Protein AF-A0A940SXX4-F1 (afdb_monomer_lite)

Foldseek 3Di:
DFDFDPVLVVVVVVCCVPPVVVVLCVLVVVLVVLVVQLVCLLCQQVVLVVCCVVVVDPDDPVSNVSSVVSSVVSVVCVVVSVVSVVVSVVVVVVVVVVSVVSRGD

pLDDT: mean 91.89, std 6.8, range [57.28, 97.75]

Sequence (105 aa):
MRKVNIFAVIGLFFFNLVVMLGAVITIYALLASAWIVAISFIASPALLVLAALSGLQAMSVVNLISSILLATLAFISFPLLTRVSALILTLSRQYIDFNKAMIYR

Organism: NCBI:txid2794353

Radius of gyration: 22.16 Å; chains: 1; bounding box: 36×24×69 Å

Secondary structure (DSSP, 8-state):
-PPB-HHHHHHHHHHIIIIIHHHHHHHHHHHHHHHHHHHHHHHHHHHHHHHHHTTSS---HHHHHHHHHHHHHHHHHHHHHHHHHHHHHHHHHHHHHHHHHHHB-

Structure (mmCIF, N/CA/C/O backbone):
data_AF-A0A940SXX4-F1
#
_entry.id   AF-A0A940SXX4-F1
#
loop_
_atom_site.group_PDB
_atom_site.id
_atom_site.type_symbol
_atom_site.label_atom_id
_atom_site.label_alt_id
_atom_site.label_comp_id
_atom_site.label_asym_id
_atom_site.label_entity_id
_atom_site.label_seq_id
_atom_site.pdbx_PDB_ins_code
_atom_site.Cartn_x
_atom_site.Cartn_y
_atom_site.Cartn_z
_atom_site.occupancy
_atom_site.B_iso_or_equiv
_atom_site.auth_seq_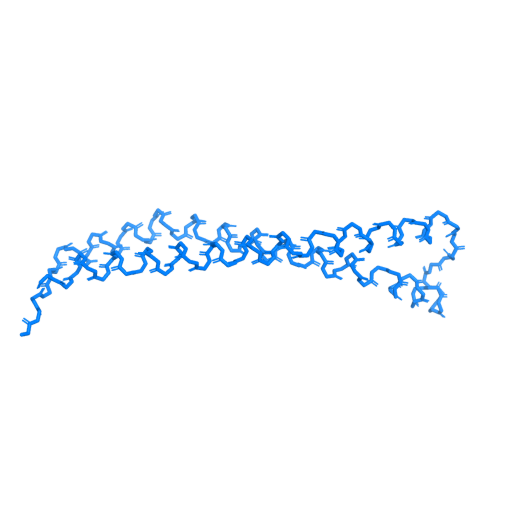id
_atom_site.auth_comp_id
_atom_site.auth_asym_id
_atom_site.auth_atom_id
_atom_site.pdbx_PDB_model_num
ATOM 1 N N . MET A 1 1 ? -7.795 -2.763 39.629 1.00 57.28 1 MET A N 1
ATOM 2 C CA . MET A 1 1 ? -8.290 -3.580 38.497 1.00 57.28 1 MET A CA 1
ATOM 3 C C . MET A 1 1 ? -9.278 -2.717 37.719 1.00 57.28 1 MET A C 1
ATOM 5 O O . MET A 1 1 ? -10.213 -2.234 38.347 1.00 57.28 1 MET A O 1
ATOM 9 N N . ARG A 1 2 ? -9.029 -2.413 36.432 1.00 61.88 2 ARG A N 1
ATOM 10 C CA . ARG A 1 2 ? -9.959 -1.601 35.612 1.00 61.88 2 ARG A CA 1
ATOM 11 C C . ARG A 1 2 ? -11.285 -2.347 35.457 1.00 61.88 2 ARG A C 1
ATOM 13 O O . ARG A 1 2 ? -11.264 -3.562 35.253 1.00 61.88 2 ARG A O 1
ATOM 20 N N . LYS A 1 3 ? -12.414 -1.649 35.593 1.00 78.00 3 LYS A N 1
ATOM 21 C CA . LYS A 1 3 ? -13.738 -2.270 35.484 1.00 78.00 3 LYS A CA 1
ATOM 22 C C . LYS A 1 3 ? -14.114 -2.329 34.004 1.00 78.00 3 LYS A C 1
ATOM 24 O O . LYS A 1 3 ? -14.054 -1.334 33.290 1.00 78.00 3 LYS A O 1
ATOM 29 N N . VAL A 1 4 ? -14.486 -3.515 33.536 1.00 82.88 4 VAL A N 1
ATOM 30 C CA . VAL A 1 4 ? -14.938 -3.707 32.154 1.00 82.88 4 VAL A CA 1
ATOM 31 C C . VAL A 1 4 ? -16.385 -3.239 32.038 1.00 82.88 4 VAL A C 1
ATOM 33 O O . VAL A 1 4 ? -17.251 -3.720 32.769 1.00 82.88 4 VAL A O 1
ATOM 36 N N . ASN A 1 5 ? -16.662 -2.325 31.108 1.00 85.56 5 ASN A N 1
ATOM 37 C CA . ASN A 1 5 ? -18.031 -1.937 30.780 1.00 85.56 5 ASN A CA 1
ATOM 38 C C . ASN A 1 5 ? -18.610 -2.883 29.714 1.00 85.56 5 ASN A C 1
ATOM 40 O O . ASN A 1 5 ? -18.383 -2.709 28.518 1.00 85.56 5 ASN A O 1
ATOM 44 N N . ILE A 1 6 ? -19.375 -3.883 30.155 1.00 86.50 6 ILE A N 1
ATOM 45 C CA . ILE A 1 6 ? -19.953 -4.931 29.295 1.00 86.50 6 ILE A CA 1
ATOM 46 C C . ILE A 1 6 ? -20.866 -4.343 28.204 1.00 86.50 6 ILE A C 1
ATOM 48 O O . ILE A 1 6 ? -20.826 -4.795 27.061 1.00 86.50 6 ILE A O 1
ATOM 52 N N . PHE A 1 7 ? -21.629 -3.288 28.510 1.00 87.50 7 PHE A N 1
ATOM 53 C CA . PHE A 1 7 ? -22.477 -2.618 27.518 1.00 87.50 7 PHE A CA 1
ATOM 54 C C . PHE A 1 7 ? -21.654 -1.923 26.430 1.00 87.50 7 PHE A C 1
ATOM 56 O O . PHE A 1 7 ? -22.018 -1.979 25.255 1.00 87.50 7 PHE A O 1
ATOM 63 N N . ALA A 1 8 ? -20.515 -1.324 26.800 1.00 86.25 8 ALA A N 1
ATOM 64 C CA . ALA A 1 8 ? -19.598 -0.733 25.831 1.00 86.25 8 ALA A CA 1
ATOM 65 C C . ALA A 1 8 ? -19.007 -1.803 24.906 1.00 86.25 8 ALA A C 1
ATOM 67 O O . ALA A 1 8 ? -18.962 -1.587 23.701 1.00 86.25 8 ALA A O 1
ATOM 68 N N . VAL A 1 9 ? -18.624 -2.971 25.438 1.00 88.50 9 VAL A N 1
ATOM 69 C CA . VAL A 1 9 ? -18.098 -4.091 24.635 1.00 88.50 9 VAL A CA 1
ATOM 70 C C . VAL A 1 9 ? -19.106 -4.535 23.575 1.00 88.50 9 VAL A C 1
ATOM 72 O O . VAL A 1 9 ? -18.750 -4.633 22.402 1.00 88.50 9 VAL A O 1
ATOM 75 N N . ILE A 1 10 ? -20.361 -4.765 23.969 1.00 90.25 10 ILE A N 1
ATOM 76 C CA . ILE A 1 10 ? -21.412 -5.222 23.050 1.00 90.25 10 ILE A CA 1
ATOM 77 C C . ILE A 1 10 ? -21.688 -4.157 21.981 1.00 90.25 10 ILE A C 1
ATOM 79 O O . ILE A 1 10 ? -21.695 -4.470 20.790 1.00 90.25 10 ILE A O 1
ATOM 83 N N . GLY A 1 11 ? -21.851 -2.891 22.382 1.00 88.50 11 GLY A N 1
ATOM 84 C CA . GLY A 1 11 ? -22.097 -1.791 21.446 1.00 88.50 11 GLY A CA 1
ATOM 85 C C . GLY A 1 11 ? -20.956 -1.599 20.443 1.00 88.50 11 GLY A C 1
ATOM 86 O O . GLY A 1 11 ? -21.195 -1.499 19.240 1.00 88.50 11 GLY A O 1
ATOM 87 N N . LEU A 1 12 ? -19.708 -1.626 20.919 1.00 89.88 12 LEU A N 1
ATOM 88 C CA . LEU A 1 12 ? -18.516 -1.533 20.074 1.00 89.88 12 LEU A CA 1
ATOM 89 C C . LEU A 1 12 ? -18.373 -2.719 19.126 1.00 89.88 12 LEU A C 1
ATOM 91 O O . LEU A 1 12 ? -17.919 -2.531 18.000 1.00 89.88 12 LEU A O 1
ATOM 95 N N . PHE A 1 13 ? -18.741 -3.925 19.554 1.00 90.19 13 PHE A N 1
ATOM 96 C CA . PHE A 1 13 ? -18.688 -5.106 18.700 1.00 90.19 13 PHE A CA 1
ATOM 97 C C . PHE A 1 13 ? -19.636 -4.969 17.504 1.00 90.19 13 PHE A C 1
ATOM 99 O O . PHE A 1 13 ? -19.195 -5.076 16.361 1.00 90.19 13 PHE A O 1
ATOM 106 N N . PHE A 1 14 ? -20.911 -4.647 17.750 1.00 89.81 14 PHE A N 1
ATOM 107 C CA . PHE A 1 14 ? -21.893 -4.480 16.676 1.00 89.81 14 PHE A CA 1
ATOM 108 C C . PHE A 1 14 ? -21.577 -3.286 15.773 1.00 89.81 14 PHE A C 1
ATOM 110 O O . PHE A 1 14 ? -21.663 -3.412 14.552 1.00 89.81 14 PHE A O 1
ATOM 117 N N . PHE A 1 15 ? -21.142 -2.155 16.339 1.00 89.75 15 PHE A N 1
ATOM 118 C CA . PHE A 1 15 ? -20.710 -1.005 15.542 1.00 89.75 15 PHE A CA 1
ATOM 119 C C . PHE A 1 15 ? -19.519 -1.354 14.640 1.00 89.75 15 PHE A C 1
ATOM 121 O O . PHE A 1 15 ? -19.507 -1.009 13.457 1.00 89.75 15 PHE A O 1
ATOM 128 N N . ASN A 1 16 ? -18.536 -2.087 15.176 1.00 91.06 16 ASN A N 1
ATOM 129 C CA . ASN A 1 16 ? -17.393 -2.529 14.390 1.00 91.06 16 ASN A CA 1
ATOM 130 C C . ASN A 1 16 ? -17.793 -3.471 13.260 1.00 91.06 16 ASN A C 1
ATOM 132 O O . ASN A 1 16 ? -17.313 -3.311 12.143 1.00 91.06 16 ASN A O 1
ATOM 136 N N . LEU A 1 17 ? -18.673 -4.427 13.547 1.00 88.38 17 LEU A N 1
ATOM 137 C CA . LEU A 1 17 ? -19.090 -5.450 12.597 1.00 88.38 17 LEU A CA 1
ATOM 138 C C . LEU A 1 17 ? -19.934 -4.869 11.456 1.00 88.38 17 LEU A C 1
ATOM 140 O O . LEU A 1 17 ? -19.725 -5.234 10.303 1.00 88.38 17 LEU A O 1
ATOM 144 N N . VAL A 1 18 ? -20.857 -3.954 11.765 1.00 86.62 18 VAL A N 1
ATOM 145 C CA . VAL A 1 18 ? -21.810 -3.413 10.783 1.00 86.62 18 VAL A CA 1
ATOM 146 C C . VAL A 1 18 ? -21.242 -2.217 10.023 1.00 86.62 18 VAL A C 1
ATOM 148 O O . VAL A 1 18 ? -21.429 -2.121 8.813 1.00 86.62 18 VAL A O 1
ATOM 151 N N . VAL A 1 19 ? -20.560 -1.298 10.711 1.00 83.69 19 VAL A N 1
ATOM 152 C CA . VAL A 1 19 ? -20.179 -0.002 10.129 1.00 83.69 19 VAL A CA 1
ATOM 153 C C . VAL A 1 19 ? -18.690 0.044 9.807 1.00 83.69 19 VAL A C 1
ATOM 155 O O . VAL A 1 19 ? -18.311 0.306 8.665 1.00 83.69 19 VAL A O 1
ATOM 158 N N . MET A 1 20 ? -17.822 -0.237 10.784 1.00 89.88 20 MET A N 1
ATOM 159 C CA . MET A 1 20 ? -16.382 -0.060 10.561 1.00 89.88 20 MET A CA 1
ATOM 160 C C . MET A 1 20 ? -15.758 -1.132 9.678 1.00 89.88 20 MET A C 1
ATOM 162 O O . MET A 1 20 ? -14.830 -0.811 8.944 1.00 89.88 20 MET A O 1
ATOM 166 N N . LEU A 1 21 ? -16.246 -2.374 9.700 1.00 90.19 21 LEU A N 1
ATOM 167 C CA . LEU A 1 21 ? -15.643 -3.462 8.931 1.00 90.19 21 LEU A CA 1
ATOM 168 C C . LEU A 1 21 ? -15.595 -3.128 7.434 1.00 90.19 21 LEU A C 1
ATOM 170 O O . LEU A 1 21 ? -14.542 -3.247 6.812 1.00 90.19 21 LEU A O 1
ATOM 174 N N . GLY A 1 22 ? -16.708 -2.643 6.873 1.00 90.94 22 GLY A N 1
ATOM 175 C CA . GLY A 1 22 ? -16.789 -2.267 5.460 1.00 90.94 22 GLY A CA 1
ATOM 176 C C . GLY A 1 22 ? -15.847 -1.116 5.102 1.00 90.94 22 GLY A C 1
ATOM 177 O O . GLY A 1 22 ? -15.109 -1.201 4.117 1.00 90.94 22 GLY A O 1
ATOM 178 N N . ALA A 1 23 ? -15.813 -0.068 5.930 1.00 91.25 23 ALA A N 1
ATOM 179 C CA . ALA A 1 23 ? -14.922 1.072 5.723 1.00 91.25 23 ALA A CA 1
ATOM 180 C C . ALA A 1 23 ? -13.443 0.660 5.801 1.00 91.25 23 ALA A C 1
ATOM 182 O O . ALA A 1 23 ? -12.653 1.000 4.921 1.00 91.25 23 ALA A O 1
ATOM 183 N N . VAL A 1 24 ? -13.077 -0.128 6.816 1.00 92.94 24 VAL A N 1
ATOM 184 C CA . VAL A 1 24 ? -11.711 -0.622 7.019 1.00 92.94 24 VAL A CA 1
ATOM 185 C C . VAL A 1 24 ? -11.283 -1.509 5.853 1.00 92.94 24 VAL A C 1
ATOM 187 O O . VAL A 1 24 ? -10.239 -1.251 5.259 1.00 92.94 24 VAL A O 1
ATOM 190 N N . ILE A 1 25 ? -12.094 -2.498 5.463 1.00 94.19 25 ILE A N 1
ATOM 191 C CA . ILE A 1 25 ? -11.785 -3.375 4.323 1.00 94.19 25 ILE A CA 1
ATOM 192 C C . ILE A 1 25 ? -11.568 -2.549 3.057 1.00 94.19 25 ILE A C 1
ATOM 194 O O . ILE A 1 25 ? -10.577 -2.757 2.363 1.00 94.19 25 ILE A O 1
ATOM 198 N N . THR A 1 26 ? -12.442 -1.579 2.785 1.00 95.38 26 THR A N 1
ATOM 199 C CA . THR A 1 26 ? -12.329 -0.719 1.600 1.00 95.38 26 THR A CA 1
ATOM 200 C C . THR A 1 26 ? -11.019 0.068 1.604 1.00 95.38 26 THR A C 1
ATOM 202 O O . THR A 1 26 ? -10.298 0.064 0.609 1.00 95.38 26 THR A O 1
ATOM 205 N N . ILE A 1 27 ? -10.664 0.697 2.729 1.00 95.88 27 ILE A N 1
ATOM 206 C CA . ILE A 1 27 ? -9.424 1.476 2.857 1.00 95.88 27 ILE A CA 1
ATOM 207 C C . ILE A 1 27 ? -8.193 0.588 2.638 1.00 95.88 27 ILE A C 1
ATOM 209 O O . ILE A 1 27 ? -7.301 0.952 1.869 1.00 95.88 27 ILE A O 1
ATOM 213 N N . TYR A 1 28 ? -8.140 -0.584 3.276 1.00 96.25 28 TYR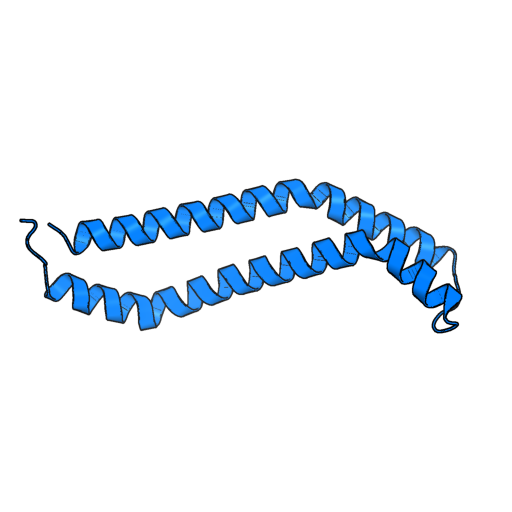 A N 1
ATOM 214 C CA . TYR A 1 28 ? -7.003 -1.496 3.137 1.00 96.25 28 TYR A CA 1
ATOM 215 C C . TYR A 1 28 ? -6.932 -2.143 1.747 1.00 96.25 28 TYR A C 1
ATOM 217 O O . TYR A 1 28 ? -5.832 -2.321 1.227 1.00 96.25 28 TYR A O 1
ATOM 225 N N . ALA A 1 29 ? -8.070 -2.433 1.110 1.00 97.50 29 ALA A N 1
ATOM 226 C CA . ALA A 1 29 ? -8.120 -2.935 -0.261 1.00 97.50 29 ALA A CA 1
ATOM 227 C C . ALA A 1 29 ? -7.610 -1.892 -1.264 1.00 97.50 29 ALA A C 1
ATOM 229 O O . ALA A 1 29 ? -6.789 -2.213 -2.125 1.00 97.50 29 ALA A O 1
ATOM 230 N N . LEU A 1 30 ? -8.028 -0.629 -1.117 1.00 97.50 30 LEU A N 1
ATOM 231 C CA . LEU A 1 30 ? -7.521 0.473 -1.934 1.00 97.50 30 LEU A CA 1
ATOM 232 C C . LEU A 1 30 ? -6.016 0.658 -1.733 1.00 97.50 30 LEU A C 1
ATOM 234 O O . LEU A 1 30 ? -5.276 0.739 -2.713 1.00 97.50 30 LEU A O 1
ATOM 238 N N . LEU A 1 31 ? -5.542 0.641 -0.485 1.00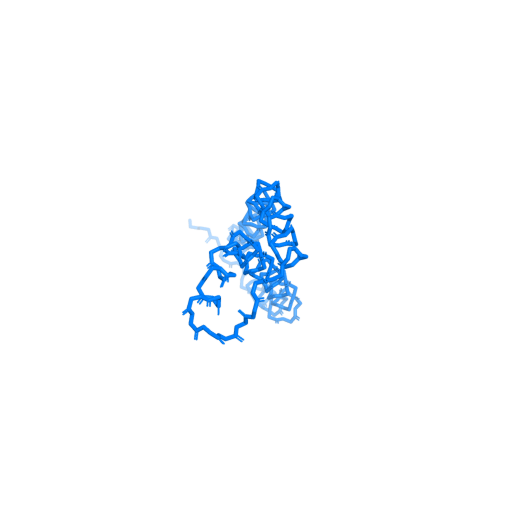 97.50 31 LEU A N 1
ATOM 239 C CA . LEU A 1 31 ? -4.114 0.742 -0.195 1.00 97.50 31 LEU A CA 1
ATOM 240 C C . LEU A 1 31 ? -3.318 -0.409 -0.831 1.00 97.50 31 LEU A C 1
ATOM 242 O O . LEU A 1 31 ? -2.285 -0.169 -1.454 1.00 97.50 31 LEU A O 1
ATOM 246 N N . ALA A 1 32 ? -3.810 -1.645 -0.716 1.00 97.38 32 ALA A N 1
ATOM 247 C CA . ALA A 1 32 ? -3.187 -2.813 -1.329 1.00 97.38 32 ALA A CA 1
ATOM 248 C C . ALA A 1 32 ? -3.149 -2.697 -2.861 1.00 97.38 32 ALA A C 1
ATOM 250 O O . ALA A 1 32 ? -2.102 -2.926 -3.464 1.00 97.38 32 ALA A O 1
ATOM 251 N N . SER A 1 33 ? -4.249 -2.273 -3.493 1.00 97.75 33 SER A N 1
ATOM 252 C CA . SER A 1 33 ? -4.290 -2.059 -4.945 1.00 97.75 33 SER A CA 1
ATOM 253 C C . SER A 1 33 ? -3.296 -0.987 -5.402 1.00 97.75 33 SER A C 1
ATOM 255 O O . SER A 1 33 ? -2.586 -1.193 -6.384 1.00 97.75 33 SER A O 1
ATOM 257 N N . ALA A 1 34 ? -3.162 0.111 -4.650 1.00 96.56 34 ALA A N 1
ATOM 258 C CA . ALA A 1 34 ? -2.212 1.175 -4.954 1.00 96.56 34 ALA A CA 1
ATOM 259 C C . ALA A 1 34 ? -0.759 0.676 -4.882 1.00 96.56 34 ALA A C 1
ATOM 261 O O . ALA A 1 34 ? 0.044 0.990 -5.760 1.00 96.56 34 ALA A O 1
ATOM 262 N N . TRP A 1 35 ? -0.432 -0.160 -3.891 1.00 97.50 35 TRP A N 1
ATOM 263 C CA . TRP A 1 35 ? 0.874 -0.820 -3.793 1.00 97.50 35 TRP A CA 1
ATOM 264 C C . TRP A 1 35 ? 1.149 -1.777 -4.949 1.00 97.50 35 TRP A C 1
ATOM 266 O O . TRP A 1 35 ? 2.233 -1.725 -5.529 1.00 97.50 35 TRP A O 1
ATOM 276 N N . ILE A 1 36 ? 0.175 -2.609 -5.320 1.00 97.25 36 ILE A N 1
ATOM 277 C CA . ILE A 1 36 ? 0.310 -3.537 -6.450 1.00 97.25 36 ILE A CA 1
ATOM 278 C C . ILE A 1 36 ? 0.577 -2.764 -7.745 1.00 97.25 36 ILE A C 1
ATOM 280 O O . ILE A 1 36 ? 1.499 -3.114 -8.485 1.00 97.25 36 ILE A O 1
ATOM 284 N N . VAL A 1 37 ? -0.177 -1.691 -8.000 1.00 96.44 37 VAL A N 1
ATOM 285 C CA . VAL A 1 37 ? 0.010 -0.838 -9.184 1.00 96.44 37 VAL A CA 1
ATOM 286 C C . VAL A 1 37 ? 1.387 -0.175 -9.169 1.00 96.44 37 VAL A C 1
ATOM 288 O O . VAL A 1 37 ? 2.105 -0.262 -10.163 1.00 96.44 37 VAL A O 1
ATOM 291 N N . ALA A 1 38 ? 1.797 0.423 -8.046 1.00 96.62 38 ALA A N 1
ATOM 292 C CA . ALA A 1 38 ? 3.098 1.081 -7.933 1.00 96.62 38 ALA A CA 1
ATOM 293 C C . ALA A 1 38 ? 4.260 0.109 -8.192 1.00 96.62 38 ALA A C 1
ATOM 295 O O . ALA A 1 38 ? 5.151 0.410 -8.984 1.00 96.62 38 ALA A O 1
ATOM 296 N N . ILE A 1 39 ? 4.231 -1.081 -7.585 1.00 96.44 39 ILE A N 1
ATOM 297 C CA . ILE A 1 39 ? 5.264 -2.108 -7.788 1.00 96.44 39 ILE A CA 1
ATOM 298 C C . ILE A 1 39 ? 5.265 -2.593 -9.242 1.00 96.44 39 ILE A C 1
ATOM 300 O O . ILE A 1 39 ? 6.330 -2.695 -9.850 1.00 96.44 39 ILE A O 1
ATOM 304 N N . SER A 1 40 ? 4.086 -2.835 -9.823 1.00 96.06 40 SER A N 1
ATOM 305 C CA . SER A 1 40 ? 3.958 -3.266 -11.222 1.00 96.06 40 SER A CA 1
ATOM 306 C C . SER A 1 40 ? 4.519 -2.224 -12.190 1.00 96.06 40 SER A C 1
ATOM 308 O O . SER A 1 40 ? 5.180 -2.567 -13.167 1.00 96.06 40 SER A O 1
ATOM 310 N N . PHE A 1 41 ? 4.300 -0.940 -11.907 1.00 96.81 41 PHE A N 1
ATOM 311 C CA . PHE A 1 41 ? 4.815 0.155 -12.722 1.00 96.81 41 PHE A CA 1
ATOM 312 C C . PHE A 1 41 ? 6.328 0.319 -12.577 1.00 96.81 41 PHE A C 1
ATOM 314 O O . PHE A 1 41 ? 7.005 0.493 -13.586 1.00 96.81 41 PHE A O 1
ATOM 321 N N . ILE A 1 42 ? 6.880 0.183 -11.366 1.00 96.25 42 ILE A N 1
ATOM 322 C CA . ILE A 1 42 ? 8.338 0.155 -11.150 1.00 96.25 42 ILE A CA 1
ATOM 323 C C . ILE A 1 42 ? 8.972 -1.020 -11.909 1.00 96.25 42 ILE A C 1
ATOM 325 O O . ILE A 1 42 ? 10.025 -0.862 -12.521 1.00 96.25 42 ILE A O 1
ATOM 329 N N . ALA A 1 43 ? 8.320 -2.185 -11.910 1.00 96.00 43 ALA A N 1
ATOM 330 C CA . ALA A 1 43 ? 8.786 -3.376 -12.615 1.00 96.00 43 ALA A CA 1
ATOM 331 C C . ALA A 1 43 ? 8.570 -3.322 -14.141 1.00 96.00 43 ALA A C 1
ATOM 333 O O . ALA A 1 43 ? 9.138 -4.143 -14.861 1.00 96.00 43 ALA A O 1
ATOM 334 N N . SER A 1 44 ? 7.782 -2.368 -14.650 1.00 95.19 44 SER A N 1
ATOM 335 C CA . SER A 1 44 ? 7.371 -2.285 -16.060 1.00 95.19 44 SER A CA 1
ATOM 336 C C . SER A 1 44 ? 8.532 -2.354 -17.069 1.00 95.19 44 SER A C 1
ATOM 338 O O . SER A 1 44 ? 8.442 -3.151 -18.004 1.00 95.19 44 SER A O 1
ATOM 340 N N . PRO A 1 45 ? 9.664 -1.639 -16.891 1.00 93.19 45 PRO A N 1
ATOM 341 C CA . PRO A 1 45 ? 10.793 -1.731 -17.819 1.00 93.19 45 PRO A CA 1
ATOM 342 C C . PRO A 1 45 ? 11.402 -3.138 -17.870 1.00 93.19 45 PRO A C 1
ATOM 344 O O . PRO A 1 45 ? 11.733 -3.633 -18.945 1.00 93.19 45 PRO A O 1
ATOM 347 N N . ALA A 1 46 ? 11.510 -3.812 -16.720 1.00 94.19 46 ALA A N 1
ATOM 348 C CA . ALA A 1 46 ? 12.013 -5.182 -16.653 1.00 94.19 46 ALA A CA 1
ATOM 349 C C . ALA A 1 46 ? 11.035 -6.171 -17.306 1.00 94.19 46 ALA A C 1
ATOM 351 O O . ALA A 1 46 ? 11.454 -7.044 -18.065 1.00 94.19 46 ALA A O 1
ATOM 352 N N . LEU A 1 47 ? 9.729 -5.997 -17.071 1.00 93.25 47 LEU A N 1
ATOM 353 C CA . LEU A 1 47 ? 8.682 -6.802 -17.704 1.00 93.25 47 LEU A CA 1
ATOM 354 C C . LEU A 1 47 ? 8.693 -6.652 -19.229 1.00 93.25 47 LEU A C 1
ATOM 356 O O . LEU A 1 47 ? 8.556 -7.650 -19.933 1.00 93.25 47 LEU A O 1
ATOM 360 N N . LEU A 1 48 ? 8.918 -5.440 -19.743 1.00 94.12 48 LEU A N 1
ATOM 361 C CA . LEU A 1 48 ? 9.030 -5.195 -21.180 1.00 94.12 48 LEU A CA 1
ATOM 362 C C . LEU A 1 48 ? 10.216 -5.954 -21.797 1.00 94.12 48 LEU A C 1
ATOM 364 O O . LEU A 1 48 ? 10.064 -6.570 -22.850 1.00 94.12 48 LEU A O 1
ATOM 368 N N . VAL A 1 49 ? 11.382 -5.942 -21.141 1.00 92.81 49 VAL A N 1
ATOM 369 C CA . VAL A 1 49 ? 12.568 -6.685 -21.605 1.00 92.81 49 VAL A CA 1
ATOM 370 C C . VAL A 1 49 ? 12.301 -8.191 -21.612 1.00 92.81 49 VAL A C 1
ATOM 372 O O . VAL A 1 49 ? 12.606 -8.866 -22.593 1.00 92.81 49 VAL A O 1
ATOM 375 N N . LEU A 1 50 ? 11.684 -8.727 -20.557 1.00 93.69 50 LEU A N 1
ATOM 376 C CA . LEU A 1 50 ? 11.335 -10.150 -20.487 1.00 93.69 50 LEU A CA 1
ATOM 377 C C . LEU A 1 50 ? 10.315 -10.552 -21.565 1.00 93.69 50 LEU A C 1
ATOM 379 O O . LEU A 1 50 ? 10.464 -11.602 -22.194 1.00 93.69 50 LEU A O 1
ATOM 383 N N . ALA A 1 51 ? 9.307 -9.715 -21.819 1.00 93.00 51 ALA A N 1
ATOM 384 C CA . ALA A 1 51 ? 8.311 -9.943 -22.867 1.00 93.00 51 ALA A CA 1
ATOM 385 C C . ALA A 1 51 ? 8.933 -9.922 -24.274 1.00 93.00 51 ALA A C 1
ATOM 387 O O . ALA A 1 51 ? 8.544 -10.708 -25.138 1.00 93.00 51 ALA A O 1
ATOM 388 N N . ALA A 1 52 ? 9.936 -9.068 -24.486 1.00 91.94 52 ALA A N 1
ATOM 389 C CA . ALA A 1 52 ? 10.692 -9.014 -25.730 1.00 91.94 52 ALA A CA 1
ATOM 390 C C . ALA A 1 52 ? 11.560 -10.261 -25.947 1.00 91.94 52 ALA A C 1
ATOM 392 O O . ALA A 1 52 ? 11.529 -10.854 -27.023 1.00 91.94 52 ALA A O 1
ATOM 393 N N . LEU A 1 53 ? 12.307 -10.688 -24.922 1.00 93.31 53 LEU A N 1
ATOM 394 C CA . LEU A 1 53 ? 13.199 -11.854 -25.003 1.00 93.31 53 LEU A CA 1
ATOM 395 C C . LEU A 1 53 ? 12.442 -13.176 -25.174 1.00 93.31 53 LEU A C 1
ATOM 397 O O . LEU A 1 53 ? 12.935 -14.092 -25.824 1.00 93.31 53 LEU A O 1
ATOM 401 N N . SER A 1 54 ? 11.244 -13.275 -24.600 1.00 93.69 54 SER A N 1
ATOM 402 C CA . SER A 1 54 ? 10.374 -14.451 -24.731 1.00 93.69 54 SER A CA 1
ATOM 403 C C . SER A 1 54 ? 9.604 -14.504 -26.055 1.00 93.69 54 SER A C 1
ATOM 405 O O . SER A 1 54 ? 8.908 -15.483 -26.313 1.00 93.69 54 SER A O 1
ATOM 407 N N . GLY A 1 55 ?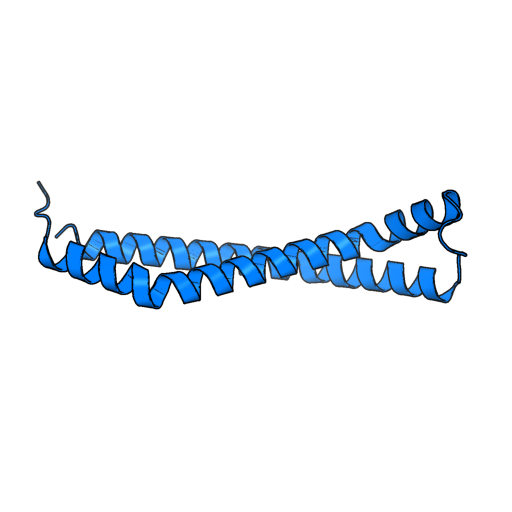 9.700 -13.465 -26.891 1.00 90.81 55 GLY A N 1
ATOM 408 C CA . GLY A 1 55 ? 8.941 -13.359 -28.136 1.00 90.81 55 GLY A CA 1
ATOM 409 C C . GLY A 1 55 ? 7.441 -13.112 -27.942 1.00 90.81 55 GLY A C 1
ATOM 410 O O . GLY A 1 55 ? 6.703 -13.137 -28.924 1.00 90.81 55 GLY A O 1
ATOM 411 N N . LEU A 1 56 ? 6.977 -12.850 -26.710 1.00 89.81 56 LEU A N 1
ATOM 412 C CA . LEU A 1 56 ? 5.570 -12.543 -26.426 1.00 89.81 56 LEU A CA 1
ATOM 413 C C . LEU A 1 56 ? 5.133 -11.197 -27.016 1.00 89.81 56 LEU A C 1
ATOM 415 O O . LEU A 1 56 ? 3.960 -11.019 -27.342 1.00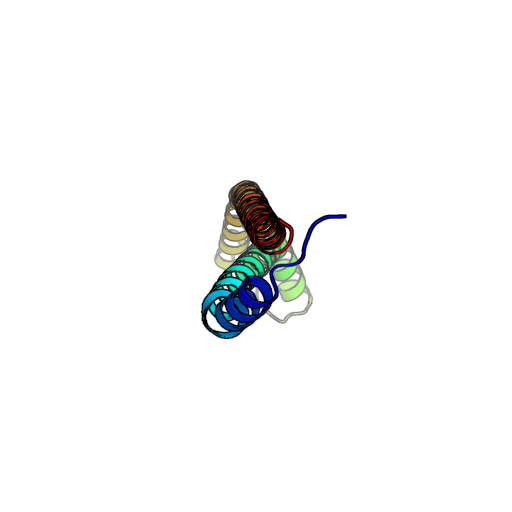 89.81 56 LEU A O 1
ATOM 419 N N . GLN A 1 57 ? 6.054 -10.238 -27.124 1.00 86.12 57 GLN A N 1
ATOM 420 C CA . GLN A 1 57 ? 5.737 -8.891 -27.585 1.00 86.12 57 GLN A CA 1
ATOM 421 C C . GLN A 1 57 ? 6.897 -8.272 -28.365 1.00 86.12 57 GLN A C 1
ATOM 423 O O . GLN A 1 57 ? 8.052 -8.337 -27.951 1.00 86.12 57 GLN A O 1
ATOM 428 N N . ALA A 1 58 ? 6.584 -7.602 -29.477 1.00 83.81 58 ALA A N 1
ATOM 429 C CA . ALA A 1 58 ? 7.570 -6.821 -30.218 1.00 83.81 58 ALA A CA 1
ATOM 430 C C . ALA A 1 58 ? 7.963 -5.551 -29.442 1.00 83.81 58 ALA A C 1
ATOM 432 O O . ALA A 1 58 ? 7.101 -4.807 -28.955 1.00 83.81 58 ALA A O 1
ATOM 433 N N . MET A 1 59 ? 9.266 -5.263 -29.362 1.00 83.69 59 MET A N 1
ATOM 434 C CA . MET A 1 59 ? 9.737 -3.995 -28.806 1.00 83.69 59 MET A CA 1
ATOM 435 C C . MET A 1 59 ? 9.420 -2.852 -29.763 1.00 83.69 59 MET A C 1
ATOM 437 O O . MET A 1 59 ? 9.998 -2.745 -30.841 1.00 83.69 59 MET A O 1
ATOM 441 N N . SER A 1 60 ? 8.521 -1.969 -29.337 1.00 90.75 60 SER A N 1
ATOM 442 C CA . SER A 1 60 ? 8.295 -0.680 -29.980 1.00 90.75 60 SER A CA 1
ATOM 443 C C . SER A 1 60 ? 8.898 0.433 -29.128 1.00 90.75 60 SER A C 1
ATOM 445 O O . SER A 1 60 ? 8.939 0.349 -27.897 1.00 90.75 60 SER A O 1
ATOM 447 N N . VAL A 1 61 ? 9.331 1.511 -29.784 1.00 90.94 61 VAL A N 1
ATOM 448 C CA . VAL A 1 61 ? 9.842 2.712 -29.104 1.00 90.94 61 VAL A CA 1
ATOM 449 C C . VAL A 1 61 ? 8.781 3.303 -28.168 1.00 90.94 61 VAL A C 1
ATOM 451 O O . VAL A 1 61 ? 9.105 3.748 -27.071 1.00 90.94 61 VAL A O 1
ATOM 454 N N . VAL A 1 62 ? 7.504 3.234 -28.559 1.00 92.62 62 VAL A N 1
ATOM 455 C CA . VAL A 1 62 ? 6.377 3.691 -27.733 1.00 92.62 62 VAL A CA 1
ATOM 456 C C . VAL A 1 62 ? 6.287 2.885 -26.435 1.00 92.62 62 VAL A C 1
ATOM 458 O O . VAL A 1 62 ? 6.238 3.482 -25.365 1.00 92.62 62 VAL A O 1
ATOM 461 N N . ASN A 1 63 ? 6.355 1.549 -26.501 1.00 91.69 63 ASN A N 1
ATOM 462 C CA . ASN A 1 63 ? 6.298 0.691 -25.311 1.00 91.69 63 ASN A CA 1
ATOM 463 C C . ASN A 1 63 ? 7.476 0.960 -24.365 1.00 91.69 63 ASN A C 1
ATOM 465 O O . ASN A 1 63 ? 7.295 0.995 -23.148 1.00 91.69 63 ASN A O 1
ATOM 469 N N . LEU A 1 64 ? 8.669 1.204 -24.920 1.00 93.31 64 LEU A N 1
ATOM 470 C CA . LEU A 1 64 ? 9.851 1.557 -24.138 1.00 93.31 64 LEU A CA 1
ATOM 471 C C . LEU A 1 64 ? 9.649 2.880 -23.389 1.00 93.31 64 LEU A C 1
ATOM 473 O O . LEU A 1 64 ?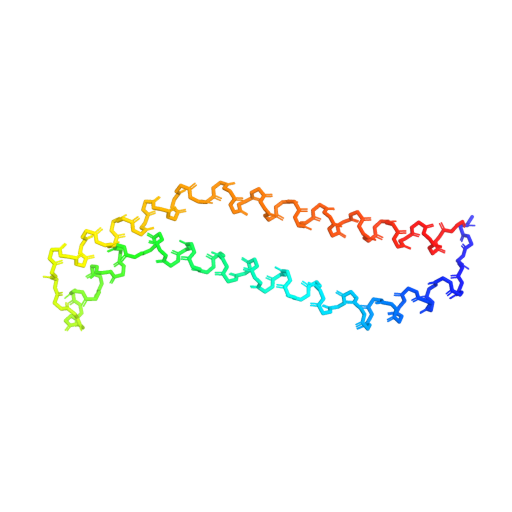 9.804 2.913 -22.168 1.00 93.31 64 LEU A O 1
ATOM 477 N N . ILE A 1 65 ? 9.233 3.939 -24.090 1.00 95.31 65 ILE A N 1
ATOM 478 C CA . ILE A 1 65 ? 8.979 5.255 -23.486 1.00 95.31 65 ILE A CA 1
ATOM 479 C C . ILE A 1 65 ? 7.885 5.155 -22.417 1.00 95.31 65 ILE A C 1
ATOM 481 O O . ILE A 1 65 ? 8.072 5.647 -21.304 1.00 95.31 65 ILE A O 1
ATOM 485 N N . SER A 1 66 ? 6.772 4.477 -22.710 1.00 94.06 66 SER A N 1
ATOM 486 C CA . SER A 1 66 ? 5.685 4.277 -21.747 1.00 94.06 66 SER A CA 1
ATOM 487 C C . SER A 1 66 ? 6.145 3.513 -20.505 1.00 94.06 66 SER A C 1
ATOM 489 O O . SER A 1 66 ? 5.795 3.910 -19.396 1.00 94.06 66 SER A O 1
ATOM 491 N N . SER A 1 67 ? 6.958 2.460 -20.654 1.00 94.56 67 SER A N 1
ATOM 492 C CA . SER A 1 67 ? 7.465 1.685 -19.511 1.00 94.56 67 SER A CA 1
ATOM 493 C C . SER A 1 67 ? 8.354 2.521 -18.587 1.00 94.56 67 SER A C 1
ATOM 495 O O . SER A 1 67 ? 8.204 2.457 -17.366 1.00 94.56 67 SER A O 1
ATOM 497 N N . ILE A 1 68 ? 9.217 3.367 -19.162 1.00 95.50 68 ILE A N 1
ATOM 498 C CA . ILE A 1 68 ? 10.085 4.278 -18.411 1.00 95.50 68 ILE A CA 1
ATOM 499 C C . ILE A 1 68 ? 9.240 5.333 -17.693 1.00 95.50 68 ILE A C 1
ATOM 501 O O . ILE A 1 68 ? 9.416 5.533 -16.495 1.00 95.50 68 ILE A O 1
ATOM 505 N N . LEU A 1 69 ? 8.282 5.959 -18.387 1.00 96.56 69 LEU A N 1
ATOM 506 C CA . LEU A 1 69 ? 7.396 6.961 -17.787 1.00 96.56 69 LEU A CA 1
ATOM 507 C C . LEU A 1 69 ? 6.590 6.387 -16.616 1.00 96.56 69 LEU A C 1
ATOM 509 O O . LEU A 1 69 ? 6.524 7.015 -15.559 1.00 96.56 69 LEU A O 1
ATOM 513 N N . LEU A 1 70 ? 6.014 5.191 -16.775 1.00 95.81 70 LEU A N 1
ATOM 514 C CA . LEU A 1 70 ? 5.284 4.507 -15.704 1.00 95.81 70 LEU A CA 1
ATOM 515 C C . LEU A 1 70 ? 6.191 4.223 -14.502 1.00 95.81 70 LEU A C 1
ATOM 517 O O . LEU A 1 70 ? 5.803 4.510 -13.369 1.00 95.81 70 LEU A O 1
ATOM 521 N N . ALA A 1 71 ? 7.409 3.729 -14.738 1.00 96.94 71 ALA A N 1
ATOM 522 C CA . ALA A 1 71 ? 8.375 3.473 -13.674 1.00 96.94 71 ALA A CA 1
ATOM 523 C C . ALA A 1 71 ? 8.774 4.753 -12.932 1.00 96.94 71 ALA A C 1
ATOM 525 O O . ALA A 1 71 ? 8.801 4.767 -11.701 1.00 96.94 71 ALA A O 1
ATOM 526 N N . THR A 1 72 ? 9.028 5.848 -13.654 1.00 96.44 72 THR A N 1
ATOM 527 C CA . THR A 1 72 ? 9.357 7.146 -13.054 1.00 96.44 72 THR A CA 1
ATOM 528 C C . THR A 1 72 ? 8.196 7.693 -12.225 1.00 96.44 72 THR A C 1
ATOM 530 O O . THR A 1 72 ? 8.407 8.108 -11.085 1.00 96.44 72 THR A O 1
ATOM 533 N N . LEU A 1 73 ? 6.966 7.654 -12.749 1.00 95.62 73 LEU A N 1
ATOM 534 C CA . LEU A 1 73 ? 5.775 8.085 -12.012 1.00 95.62 73 LEU A CA 1
ATOM 535 C C . LEU A 1 73 ? 5.586 7.272 -10.730 1.00 95.62 73 LEU A C 1
ATOM 537 O O . LEU A 1 73 ? 5.354 7.841 -9.662 1.00 95.62 73 LEU A O 1
ATOM 541 N N . ALA A 1 74 ? 5.742 5.953 -10.815 1.00 95.19 74 ALA A N 1
ATOM 542 C CA . ALA A 1 74 ? 5.614 5.084 -9.659 1.00 95.19 74 ALA A CA 1
ATOM 543 C C . ALA A 1 74 ? 6.707 5.347 -8.616 1.00 95.19 74 ALA A C 1
ATOM 545 O O . ALA A 1 74 ? 6.395 5.464 -7.430 1.00 95.19 74 ALA A O 1
ATOM 546 N N . PHE A 1 75 ? 7.953 5.552 -9.049 1.00 95.50 75 PHE A N 1
ATOM 547 C CA . PHE A 1 75 ? 9.064 5.908 -8.168 1.00 95.50 75 PHE A CA 1
ATOM 548 C C . PHE A 1 75 ? 8.818 7.230 -7.422 1.00 95.50 75 PHE A C 1
ATOM 550 O O . PHE A 1 75 ? 9.002 7.297 -6.208 1.00 95.50 75 PHE A O 1
ATOM 557 N N . ILE A 1 76 ? 8.322 8.263 -8.114 1.00 96.06 76 ILE A N 1
ATOM 558 C CA . ILE A 1 76 ? 7.971 9.556 -7.500 1.00 96.06 76 ILE A CA 1
ATOM 559 C C . ILE A 1 76 ? 6.775 9.416 -6.545 1.00 96.06 76 ILE A C 1
ATOM 561 O O . ILE A 1 76 ? 6.729 10.075 -5.505 1.00 96.06 76 ILE A O 1
ATOM 565 N N . SER A 1 77 ? 5.811 8.550 -6.867 1.00 94.25 77 SER A N 1
ATOM 566 C CA . SER A 1 77 ? 4.630 8.308 -6.027 1.00 94.25 77 SER A CA 1
ATOM 567 C C . SER A 1 77 ? 4.918 7.446 -4.788 1.00 94.25 77 SER A C 1
ATOM 569 O O . SER A 1 77 ? 4.181 7.513 -3.804 1.00 94.25 77 SER A O 1
ATOM 571 N N . PHE A 1 78 ? 6.010 6.677 -4.789 1.00 95.06 78 PHE A N 1
ATOM 572 C CA . PHE A 1 78 ? 6.406 5.785 -3.699 1.00 95.06 78 PHE A CA 1
ATOM 573 C C . PHE A 1 78 ? 6.474 6.466 -2.313 1.00 95.06 78 PHE A C 1
ATOM 575 O O . PHE A 1 78 ? 5.859 5.954 -1.373 1.00 95.06 78 PHE A O 1
ATOM 582 N N . PRO A 1 79 ? 7.140 7.629 -2.125 1.00 95.75 79 PRO A N 1
ATOM 583 C CA . PRO A 1 79 ? 7.149 8.329 -0.836 1.00 95.75 79 PRO A CA 1
ATOM 584 C C . PRO A 1 79 ? 5.767 8.830 -0.398 1.00 95.75 79 PRO A C 1
ATOM 586 O O . PRO A 1 79 ? 5.496 8.928 0.798 1.00 95.75 79 PRO A O 1
ATOM 589 N N . LEU A 1 80 ? 4.876 9.154 -1.338 1.00 96.00 80 LEU A N 1
ATOM 590 C CA . LEU A 1 80 ? 3.500 9.509 -0.999 1.00 96.00 80 LEU A CA 1
ATOM 591 C C . LEU A 1 80 ? 2.750 8.275 -0.485 1.00 96.00 80 LEU A C 1
ATOM 593 O O . LEU A 1 80 ? 2.090 8.341 0.551 1.00 96.00 80 LEU A O 1
ATOM 597 N N . LEU A 1 81 ? 2.907 7.138 -1.163 1.00 96.56 81 LEU A N 1
ATOM 598 C CA . LEU A 1 81 ? 2.246 5.889 -0.806 1.00 96.56 81 LEU A CA 1
ATOM 599 C C . LEU A 1 81 ? 2.689 5.362 0.569 1.00 96.56 81 LEU A C 1
ATOM 601 O O . LEU A 1 81 ? 1.856 4.895 1.351 1.00 96.56 81 LEU A O 1
ATOM 605 N N . THR A 1 82 ? 3.969 5.506 0.925 1.00 97.06 82 THR A N 1
ATOM 606 C CA . THR A 1 82 ? 4.464 5.157 2.270 1.00 97.06 82 THR A CA 1
ATOM 607 C C . THR A 1 82 ? 3.895 6.072 3.354 1.00 97.06 82 THR A C 1
ATOM 609 O O . THR A 1 82 ? 3.479 5.578 4.404 1.00 97.06 82 THR A O 1
ATOM 612 N N . ARG A 1 83 ? 3.792 7.385 3.103 1.00 97.56 83 ARG A N 1
ATOM 613 C CA . ARG A 1 83 ? 3.156 8.335 4.038 1.00 97.56 83 ARG A CA 1
ATOM 614 C C . ARG A 1 83 ? 1.679 8.023 4.253 1.00 97.56 83 ARG A C 1
ATOM 616 O O . ARG A 1 83 ? 1.230 7.992 5.396 1.00 97.56 83 ARG A O 1
ATOM 623 N N . VAL A 1 84 ? 0.941 7.747 3.178 1.00 97.06 84 VAL A N 1
ATOM 624 C CA . VAL A 1 84 ? -0.475 7.355 3.255 1.00 97.06 84 VAL A CA 1
ATOM 625 C C . VAL A 1 84 ? -0.628 6.041 4.025 1.00 97.06 84 VAL A C 1
ATOM 627 O O . VAL A 1 84 ? -1.475 5.950 4.911 1.00 97.06 84 VAL A O 1
ATOM 630 N N . SER A 1 85 ? 0.244 5.059 3.774 1.00 97.56 85 SER A N 1
ATOM 631 C CA . SER A 1 85 ? 0.262 3.794 4.525 1.00 97.56 85 SER A CA 1
ATOM 632 C C . SER A 1 85 ? 0.471 4.029 6.025 1.00 97.56 85 SER A C 1
ATOM 634 O O . SER A 1 85 ? -0.267 3.497 6.854 1.00 97.56 85 SER A O 1
ATOM 636 N N . ALA A 1 86 ? 1.449 4.865 6.389 1.00 97.44 86 ALA A N 1
ATOM 637 C CA . ALA A 1 86 ? 1.741 5.198 7.781 1.00 97.44 86 ALA A CA 1
ATOM 638 C C . ALA A 1 86 ? 0.583 5.949 8.459 1.00 97.44 86 ALA A C 1
ATOM 640 O O . ALA A 1 86 ? 0.266 5.675 9.620 1.00 97.44 86 ALA A O 1
ATOM 641 N N . LEU A 1 87 ? -0.080 6.857 7.737 1.00 97.56 87 LEU A N 1
ATOM 642 C CA . LEU A 1 87 ? -1.263 7.562 8.224 1.00 97.56 87 LEU A CA 1
ATOM 643 C C . LEU A 1 87 ? -2.409 6.585 8.518 1.00 97.56 87 LEU A C 1
ATOM 645 O O . LEU A 1 87 ? -2.960 6.614 9.616 1.00 97.56 87 LEU A O 1
ATOM 649 N N . ILE A 1 88 ? -2.721 5.679 7.584 1.00 96.56 88 ILE A N 1
ATOM 650 C CA . ILE A 1 88 ? -3.778 4.665 7.755 1.00 96.56 88 ILE A CA 1
ATOM 651 C C . ILE A 1 88 ? -3.485 3.771 8.966 1.00 96.56 88 ILE A C 1
ATOM 653 O O . ILE A 1 88 ? -4.375 3.521 9.784 1.00 96.56 88 ILE A O 1
ATOM 657 N N . LEU A 1 89 ? -2.233 3.334 9.133 1.00 96.06 89 LEU A N 1
ATOM 658 C CA . LEU A 1 89 ? -1.814 2.548 10.296 1.00 96.06 89 LEU A CA 1
ATOM 659 C C . LEU A 1 89 ? -1.947 3.337 11.604 1.00 96.06 89 LEU A C 1
ATOM 661 O O . LEU A 1 89 ? -2.392 2.789 12.613 1.00 96.06 89 LEU A O 1
ATOM 665 N N . THR A 1 90 ? -1.591 4.621 11.592 1.00 97.12 90 THR A N 1
ATOM 666 C CA . THR A 1 90 ? -1.699 5.501 12.763 1.00 97.12 90 THR A CA 1
ATOM 667 C C . THR A 1 90 ? -3.156 5.689 13.173 1.00 97.12 90 THR A C 1
ATOM 669 O O . THR A 1 90 ? -3.490 5.477 14.337 1.00 97.12 90 THR A O 1
ATOM 672 N N . LEU A 1 91 ? -4.038 5.993 12.217 1.00 94.81 91 LEU A N 1
ATOM 673 C CA . LEU A 1 91 ? -5.478 6.114 12.451 1.00 94.81 91 LEU A CA 1
ATOM 674 C C . LEU A 1 91 ? -6.079 4.798 12.961 1.00 94.81 91 LEU A C 1
ATOM 676 O O . LEU A 1 91 ? -6.867 4.801 13.904 1.00 94.81 91 LEU A O 1
ATOM 680 N N . SER A 1 92 ? -5.652 3.661 12.402 1.00 94.12 92 SER A N 1
ATOM 681 C CA . SER A 1 92 ? -6.103 2.336 12.849 1.00 94.12 92 SER A CA 1
ATOM 682 C C . SER A 1 92 ? -5.709 2.057 14.304 1.00 94.12 92 SER A C 1
ATOM 684 O O . SER A 1 92 ? -6.517 1.547 15.079 1.00 94.12 92 SER A O 1
ATOM 686 N N . ARG A 1 93 ? -4.485 2.425 14.711 1.00 95.06 93 ARG A N 1
ATOM 687 C CA . ARG A 1 93 ? -4.029 2.291 16.105 1.00 95.06 93 ARG A CA 1
ATOM 688 C C . ARG A 1 93 ? -4.808 3.203 17.046 1.00 95.06 93 ARG A C 1
ATOM 690 O O . ARG A 1 93 ? -5.316 2.723 18.053 1.00 95.06 93 ARG A O 1
ATOM 697 N N . GLN A 1 94 ? -4.964 4.477 16.682 1.00 94.44 94 GLN A N 1
ATOM 698 C CA . GLN A 1 94 ? -5.746 5.440 17.463 1.00 94.44 94 GLN A CA 1
ATOM 699 C C . GLN A 1 94 ? -7.188 4.964 17.664 1.00 94.44 94 GLN A C 1
ATOM 701 O O . GLN A 1 94 ? -7.718 5.060 18.768 1.00 94.44 94 GLN A O 1
ATOM 706 N N . TYR A 1 95 ? -7.798 4.383 16.629 1.00 91.94 95 TYR A N 1
ATOM 707 C CA . TYR A 1 95 ? -9.130 3.796 16.718 1.00 91.94 95 TYR A CA 1
ATOM 708 C C . TYR A 1 95 ? -9.196 2.620 17.707 1.00 91.94 95 TYR A C 1
ATOM 710 O O . TYR A 1 95 ? -10.094 2.550 18.547 1.00 91.94 95 TYR A O 1
ATOM 718 N N . ILE A 1 96 ? -8.221 1.708 17.657 1.00 91.50 96 ILE A N 1
ATOM 719 C CA . ILE A 1 96 ? -8.144 0.579 18.594 1.00 91.50 96 ILE A CA 1
ATOM 720 C C . ILE A 1 96 ? -7.947 1.072 20.032 1.00 91.50 96 ILE A C 1
ATOM 722 O O . ILE A 1 96 ? -8.591 0.561 20.951 1.00 91.50 96 ILE A O 1
ATOM 726 N N . ASP A 1 97 ? -7.076 2.054 20.241 1.00 93.31 97 ASP A N 1
ATOM 727 C CA . ASP A 1 97 ? -6.798 2.595 21.571 1.00 93.31 97 ASP A CA 1
ATOM 728 C C . ASP A 1 97 ? -8.003 3.358 22.137 1.00 93.31 97 ASP A C 1
ATOM 730 O O . ASP A 1 97 ? -8.319 3.211 23.320 1.00 93.31 97 ASP A O 1
ATOM 734 N N . PHE A 1 98 ? -8.750 4.068 21.288 1.00 91.38 98 PHE A N 1
ATOM 735 C CA . PHE A 1 98 ? -10.036 4.672 21.639 1.00 91.38 98 PHE A CA 1
ATOM 736 C C . PHE A 1 98 ? -11.058 3.617 22.089 1.00 91.38 98 PHE A C 1
ATOM 738 O O . PHE A 1 98 ? -11.660 3.747 23.159 1.00 91.38 98 PHE A O 1
ATOM 745 N N . ASN A 1 99 ? -11.190 2.516 21.343 1.00 90.12 99 ASN A N 1
ATOM 746 C CA . ASN A 1 99 ? -12.079 1.411 21.709 1.00 90.12 99 ASN A CA 1
ATOM 747 C C . ASN A 1 99 ? -11.678 0.772 23.047 1.00 90.12 99 ASN A C 1
ATOM 749 O O . ASN A 1 99 ? -12.532 0.512 23.896 1.00 90.12 99 ASN A O 1
ATOM 753 N N . LYS A 1 100 ? -10.375 0.565 23.277 1.00 88.94 100 LYS A N 1
ATOM 754 C CA . LYS A 1 100 ? -9.860 0.054 24.557 1.00 88.94 100 LYS A CA 1
ATOM 755 C C . LYS A 1 100 ? -10.172 1.002 25.712 1.00 88.94 100 LYS A C 1
ATOM 757 O O . LYS A 1 100 ? -10.603 0.533 26.762 1.00 88.94 100 LYS A O 1
ATOM 762 N N . ALA A 1 101 ? -9.977 2.308 25.536 1.00 89.38 101 ALA A N 1
ATOM 763 C CA . ALA A 1 101 ? -10.253 3.302 26.573 1.00 89.38 101 ALA A CA 1
ATOM 764 C C . ALA A 1 101 ? -11.744 3.362 26.955 1.00 89.38 101 ALA A C 1
ATOM 766 O O . ALA A 1 101 ? -12.070 3.607 28.113 1.00 89.38 101 ALA A O 1
ATOM 767 N N . MET A 1 102 ? -12.651 3.095 26.009 1.00 86.50 102 MET A N 1
ATOM 768 C CA . MET A 1 102 ? -14.088 3.002 26.294 1.00 86.50 102 MET A CA 1
ATOM 769 C C . MET A 1 102 ? -14.483 1.715 27.028 1.00 86.50 102 MET A C 1
ATOM 771 O O . MET A 1 102 ? -15.390 1.738 27.860 1.00 86.50 102 MET A O 1
ATOM 775 N N . ILE A 1 103 ? -13.818 0.596 26.729 1.00 88.62 103 ILE A N 1
ATOM 776 C CA . ILE A 1 103 ? -14.095 -0.705 27.358 1.00 88.62 103 ILE A CA 1
ATOM 777 C C . ILE A 1 103 ? -13.540 -0.764 28.784 1.00 88.62 103 ILE A C 1
ATOM 779 O O . ILE A 1 103 ? -14.226 -1.226 29.700 1.00 88.62 103 ILE A O 1
ATOM 783 N N . TYR A 1 104 ? -12.296 -0.321 28.963 1.00 82.19 104 TYR A N 1
ATOM 784 C CA . TYR A 1 104 ? -11.572 -0.385 30.226 1.00 82.19 104 TYR A CA 1
ATOM 785 C C . TYR A 1 104 ? -11.601 0.981 30.910 1.00 82.19 104 TYR A C 1
ATOM 787 O O . TYR A 1 104 ? -10.681 1.782 30.730 1.00 82.19 104 TYR A O 1
ATOM 795 N N . ARG A 1 105 ? -12.648 1.216 31.706 1.00 62.25 105 ARG A N 1
ATOM 796 C CA . ARG A 1 105 ? -12.765 2.401 32.562 1.00 62.25 105 ARG A CA 1
ATOM 797 C C . ARG A 1 105 ? -12.223 2.136 33.968 1.00 62.25 105 ARG A C 1
ATOM 799 O O . ARG A 1 105 ? -12.380 1.009 34.499 1.00 62.25 105 ARG A O 1
#